Protein AF-A0AAW0WLU6-F1 (afdb_monomer_lite)

pLDDT: mean 75.95, std 19.69, range [37.44, 96.94]

Structure (mmCIF, N/CA/C/O backbone):
data_AF-A0AAW0WLU6-F1
#
_entry.id   AF-A0AAW0WLU6-F1
#
loop_
_atom_site.group_PDB
_atom_site.id
_atom_site.type_symbol
_atom_site.label_atom_id
_atom_site.label_alt_id
_atom_site.label_comp_id
_atom_site.label_asym_id
_atom_site.label_entity_id
_atom_site.label_seq_id
_atom_site.pdbx_PDB_ins_code
_atom_site.Cartn_x
_atom_site.Cartn_y
_atom_site.Cartn_z
_atom_site.occupancy
_atom_site.B_iso_or_equiv
_atom_site.auth_seq_id
_atom_site.auth_comp_id
_atom_site.auth_asym_id
_atom_site.auth_atom_id
_atom_site.pdbx_PDB_model_num
ATOM 1 N N . MET A 1 1 ? 11.749 -11.229 -28.943 1.00 40.94 1 MET A N 1
ATOM 2 C CA . MET A 1 1 ? 11.780 -10.576 -27.621 1.00 40.94 1 MET A CA 1
ATOM 3 C C . MET A 1 1 ? 10.425 -10.841 -27.002 1.00 40.94 1 MET A C 1
ATOM 5 O O . MET A 1 1 ? 9.429 -10.511 -27.626 1.00 40.94 1 MET A O 1
ATOM 9 N N . SER A 1 2 ? 10.382 -11.583 -25.900 1.00 46.16 2 SER A N 1
ATOM 10 C CA . SER A 1 2 ? 9.142 -11.820 -25.158 1.00 46.16 2 SER A CA 1
ATOM 11 C C . SER A 1 2 ? 8.781 -10.507 -24.471 1.00 46.16 2 SER A C 1
ATOM 13 O O . SER A 1 2 ? 9.512 -10.102 -23.575 1.00 46.16 2 SER A O 1
ATOM 15 N N . GLU A 1 3 ? 7.727 -9.817 -24.906 1.00 57.16 3 GLU A N 1
ATOM 16 C CA . GLU A 1 3 ? 7.166 -8.719 -24.117 1.00 57.16 3 GLU A CA 1
ATOM 17 C C . GLU A 1 3 ? 6.620 -9.310 -22.814 1.00 57.16 3 GLU A C 1
ATOM 19 O O . GLU A 1 3 ? 5.630 -10.044 -22.819 1.00 57.16 3 GLU A O 1
ATOM 24 N N . THR A 1 4 ? 7.278 -9.035 -21.689 1.00 62.97 4 THR A N 1
ATOM 25 C CA . THR A 1 4 ? 6.688 -9.270 -20.369 1.00 62.97 4 THR A CA 1
ATOM 26 C C . THR A 1 4 ? 5.557 -8.256 -20.204 1.00 62.97 4 THR A C 1
ATOM 28 O O . THR A 1 4 ? 5.790 -7.099 -19.864 1.00 62.97 4 THR A O 1
ATOM 31 N N . ALA A 1 5 ? 4.332 -8.655 -20.542 1.00 78.62 5 ALA A N 1
ATOM 32 C CA . ALA A 1 5 ? 3.179 -7.767 -20.490 1.00 78.62 5 ALA A CA 1
ATOM 33 C C . ALA A 1 5 ? 2.658 -7.648 -19.049 1.00 78.62 5 ALA A C 1
ATOM 35 O O . ALA A 1 5 ? 2.229 -8.636 -18.450 1.00 78.62 5 ALA A O 1
ATOM 36 N N . TYR A 1 6 ? 2.675 -6.432 -18.499 1.00 86.75 6 TYR A N 1
ATOM 37 C CA . TYR A 1 6 ? 2.042 -6.135 -17.215 1.00 86.75 6 TYR A CA 1
ATOM 38 C C . TYR A 1 6 ? 0.517 -6.191 -17.339 1.00 86.75 6 TYR A C 1
ATOM 40 O O . TYR A 1 6 ? -0.061 -5.725 -18.322 1.00 86.75 6 TYR A O 1
ATOM 48 N N . VAL A 1 7 ? -0.140 -6.732 -16.313 1.00 90.81 7 VAL A N 1
ATOM 49 C CA . VAL A 1 7 ? -1.602 -6.808 -16.222 1.00 90.81 7 VAL A CA 1
ATOM 50 C C . VAL A 1 7 ? -2.077 -6.297 -14.870 1.00 90.81 7 VAL A C 1
ATOM 52 O O . VAL A 1 7 ? -1.437 -6.530 -13.843 1.00 90.81 7 VAL A O 1
ATOM 55 N N . TRP A 1 8 ? -3.221 -5.616 -14.856 1.00 92.69 8 TRP A N 1
ATOM 56 C CA . TRP A 1 8 ? -3.861 -5.230 -13.605 1.00 92.69 8 TRP A CA 1
ATOM 57 C C . TRP A 1 8 ? -4.443 -6.448 -12.888 1.00 92.69 8 TRP A C 1
ATOM 59 O O . TRP A 1 8 ? -5.039 -7.333 -13.502 1.00 92.69 8 TRP A O 1
ATOM 69 N N . SER A 1 9 ? -4.337 -6.462 -11.560 1.00 92.25 9 SER A N 1
ATOM 70 C CA . SER A 1 9 ? -4.857 -7.545 -10.716 1.00 92.25 9 SER A CA 1
ATOM 71 C C . SER A 1 9 ? -6.387 -7.661 -10.723 1.00 92.25 9 SER A C 1
ATOM 73 O O . SER A 1 9 ? -6.918 -8.717 -10.386 1.00 92.25 9 SER A O 1
ATOM 75 N N . ASP A 1 10 ? -7.104 -6.604 -11.121 1.00 93.00 10 ASP A N 1
ATOM 76 C CA . ASP A 1 10 ? -8.564 -6.606 -11.281 1.00 93.00 10 ASP A CA 1
ATOM 77 C C . ASP A 1 10 ? -9.024 -7.059 -12.683 1.00 93.00 10 ASP A C 1
ATOM 79 O O . ASP A 1 10 ? -10.228 -7.101 -12.949 1.00 93.00 10 ASP A O 1
ATOM 83 N N . GLY A 1 11 ? -8.082 -7.401 -13.572 1.00 92.12 11 GLY A N 1
ATOM 84 C CA . GLY A 1 11 ? -8.348 -7.839 -14.943 1.00 92.12 11 GLY A CA 1
ATOM 85 C C . GLY A 1 11 ? -8.817 -6.727 -15.884 1.00 92.12 11 GLY A C 1
ATOM 86 O O . GLY A 1 11 ? -9.234 -7.018 -17.005 1.00 92.12 11 GLY A O 1
ATOM 87 N N . THR A 1 12 ? -8.786 -5.462 -15.451 1.00 93.25 12 THR A N 1
ATOM 88 C CA . THR A 1 12 ? -9.052 -4.331 -16.348 1.00 93.25 12 THR A CA 1
ATOM 89 C C . THR A 1 12 ? -7.914 -4.149 -17.354 1.00 93.25 12 THR A C 1
ATOM 91 O O . THR A 1 12 ? -6.783 -4.583 -17.129 1.00 93.25 12 THR A O 1
ATOM 94 N N . GLY A 1 13 ? -8.221 -3.542 -18.504 1.00 93.06 13 GLY A N 1
ATOM 95 C CA . GLY A 1 13 ? -7.212 -3.265 -19.526 1.00 93.06 13 GLY A CA 1
ATOM 96 C C . GLY A 1 13 ? -6.147 -2.293 -19.015 1.00 93.06 13 GLY A C 1
ATOM 97 O O . GLY A 1 13 ? -6.464 -1.363 -18.278 1.00 93.06 13 GLY A O 1
ATOM 98 N N . LEU A 1 14 ? -4.889 -2.505 -19.409 1.00 91.31 14 LEU A N 1
ATOM 99 C CA . LEU A 1 14 ? -3.801 -1.566 -19.142 1.00 91.31 14 LEU A CA 1
ATOM 100 C C . LEU A 1 14 ? -3.902 -0.389 -20.125 1.00 91.31 14 LEU A C 1
ATOM 102 O O . LEU A 1 14 ? -3.393 -0.453 -21.239 1.00 91.31 14 LEU A O 1
ATOM 106 N N . ASP A 1 15 ? -4.610 0.663 -19.724 1.00 92.88 15 ASP A N 1
ATOM 107 C CA . ASP A 1 15 ? -4.857 1.877 -20.516 1.00 92.88 15 ASP A CA 1
ATOM 108 C C . ASP A 1 15 ? -4.020 3.088 -20.064 1.00 92.88 15 ASP A C 1
ATOM 110 O O . ASP A 1 15 ? -3.981 4.115 -20.743 1.00 92.88 15 ASP A O 1
ATOM 114 N N . TYR A 1 16 ? -3.317 2.960 -18.940 1.00 92.69 16 TYR A N 1
ATOM 115 C CA . TYR A 1 16 ? -2.451 3.982 -18.366 1.00 92.69 16 TYR A CA 1
ATOM 116 C C . TYR A 1 16 ? -1.159 3.356 -17.841 1.00 92.69 16 TYR A C 1
ATOM 118 O O . TYR A 1 16 ? -1.194 2.307 -17.197 1.00 92.69 16 TYR A O 1
ATOM 126 N N . ILE A 1 17 ? -0.032 4.027 -18.085 1.00 92.00 17 ILE A N 1
ATOM 127 C CA . ILE A 1 17 ? 1.289 3.669 -17.560 1.00 92.00 17 ILE A CA 1
ATOM 128 C C . ILE A 1 17 ? 1.991 4.915 -17.019 1.00 92.00 17 ILE A C 1
ATOM 130 O O . ILE A 1 17 ? 1.867 5.991 -17.601 1.00 92.00 17 ILE A O 1
ATOM 134 N N . ASN A 1 18 ? 2.729 4.775 -15.915 1.00 95.38 18 ASN A N 1
ATOM 135 C CA . ASN A 1 18 ? 3.479 5.884 -15.316 1.00 95.38 18 ASN A CA 1
ATOM 136 C C . ASN A 1 18 ? 4.795 5.425 -14.682 1.00 95.38 18 ASN A C 1
ATOM 138 O O . ASN A 1 18 ? 5.047 5.669 -13.504 1.00 95.38 18 ASN A O 1
ATOM 142 N N . TRP A 1 19 ? 5.613 4.710 -15.446 1.00 93.94 19 TRP A N 1
ATOM 143 C CA . TRP A 1 19 ? 6.918 4.240 -14.987 1.00 93.94 19 TRP A CA 1
ATOM 144 C C . TRP A 1 19 ? 7.835 5.393 -14.570 1.00 93.94 19 TRP A C 1
ATOM 146 O O . TRP A 1 19 ? 7.829 6.470 -15.168 1.00 93.94 19 TRP A O 1
ATOM 156 N N . GLU A 1 20 ? 8.620 5.166 -13.523 1.00 95.00 20 GLU A N 1
ATOM 157 C CA . GLU A 1 20 ? 9.747 6.018 -13.169 1.00 95.00 20 GLU A CA 1
ATOM 158 C C . GLU A 1 20 ? 10.817 5.944 -14.267 1.00 95.00 20 GLU A C 1
ATOM 160 O O . GLU A 1 20 ? 10.875 5.009 -15.067 1.00 95.00 20 GLU A O 1
ATOM 165 N N . THR A 1 21 ? 11.668 6.963 -14.337 1.00 93.12 21 THR A N 1
ATOM 166 C CA . THR A 1 21 ? 12.724 6.997 -15.351 1.00 93.12 21 THR A CA 1
ATOM 167 C C . THR A 1 21 ? 13.658 5.797 -15.186 1.00 93.12 21 THR A C 1
ATOM 169 O O . THR A 1 21 ? 14.329 5.682 -14.164 1.00 93.12 21 THR A O 1
ATOM 172 N N . GLY A 1 22 ? 13.743 4.952 -16.217 1.00 88.50 22 GLY A N 1
ATOM 173 C CA . GLY A 1 22 ? 14.560 3.733 -16.206 1.00 88.50 22 GLY A CA 1
ATOM 174 C C . GLY A 1 22 ? 13.779 2.446 -15.936 1.00 88.50 22 GLY A C 1
ATOM 175 O O . GLY A 1 22 ? 14.386 1.383 -15.979 1.00 88.50 22 GLY A O 1
ATOM 176 N N . GLU A 1 23 ? 12.464 2.543 -15.726 1.00 89.69 23 GLU A N 1
ATOM 177 C CA .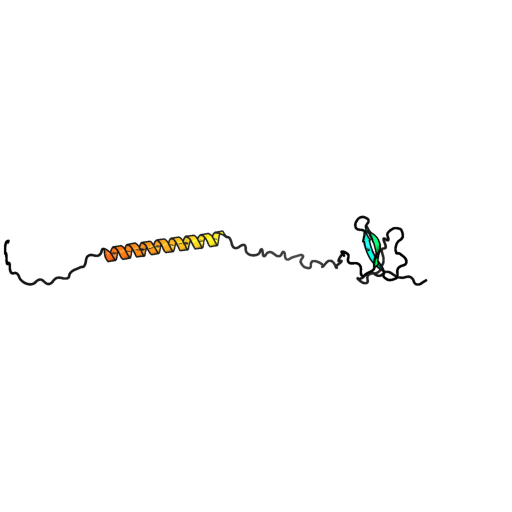 GLU A 1 23 ? 11.579 1.417 -15.427 1.00 89.69 23 GLU A CA 1
ATOM 178 C C . GLU A 1 23 ? 10.618 1.093 -16.590 1.00 89.69 23 GLU A C 1
ATOM 180 O O . GLU A 1 23 ? 10.316 1.975 -17.405 1.00 89.69 23 GLU A O 1
ATOM 185 N N . PRO A 1 24 ? 10.088 -0.143 -16.675 1.00 86.44 24 PRO A N 1
ATOM 186 C CA . PRO A 1 24 ? 10.421 -1.296 -15.832 1.00 86.44 24 PRO A CA 1
ATOM 187 C C . PRO A 1 24 ? 11.829 -1.837 -16.127 1.00 86.44 24 PRO A C 1
ATOM 189 O O . PRO A 1 24 ? 12.292 -1.775 -17.270 1.00 86.44 24 PRO A O 1
ATOM 192 N N . GLY A 1 25 ? 12.490 -2.383 -15.106 1.00 77.25 25 GLY A N 1
ATOM 193 C CA . GLY A 1 25 ? 13.754 -3.094 -15.241 1.00 77.25 25 GLY A CA 1
ATOM 194 C C . GLY A 1 25 ? 13.666 -4.377 -16.081 1.00 77.25 25 GLY A C 1
ATOM 195 O O . GLY A 1 25 ? 12.648 -4.726 -16.678 1.00 77.25 25 GLY A O 1
ATOM 196 N N . ASN A 1 26 ? 14.782 -5.109 -16.149 1.00 68.75 26 ASN A N 1
ATOM 197 C CA . ASN A 1 26 ? 14.920 -6.313 -16.981 1.00 68.75 26 ASN A CA 1
ATOM 198 C C . ASN A 1 26 ? 14.602 -7.621 -16.223 1.00 68.75 26 ASN A C 1
ATOM 200 O O . ASN A 1 26 ? 15.003 -8.702 -16.666 1.00 68.75 26 ASN A O 1
ATOM 204 N N . ASP A 1 27 ? 13.939 -7.530 -15.068 1.00 61.53 27 ASP A N 1
ATOM 205 C CA . ASP A 1 27 ? 13.675 -8.674 -14.200 1.00 61.53 27 ASP A CA 1
ATOM 206 C C . ASP A 1 27 ? 12.396 -9.436 -14.583 1.00 61.53 27 ASP A C 1
ATOM 208 O O . ASP A 1 27 ? 11.475 -8.945 -15.232 1.00 61.53 27 ASP A O 1
ATOM 212 N N . THR A 1 28 ? 12.379 -10.722 -14.228 1.00 61.38 28 THR A N 1
ATOM 213 C CA . THR A 1 28 ? 11.365 -11.702 -14.665 1.00 61.38 28 THR A CA 1
ATOM 214 C C . THR A 1 28 ? 10.286 -11.981 -13.610 1.00 61.38 28 THR A C 1
ATOM 216 O O . THR A 1 28 ? 9.393 -12.792 -13.850 1.00 61.38 28 THR A O 1
ATOM 219 N N . GLN A 1 29 ? 10.340 -11.322 -12.444 1.00 60.84 29 GLN A N 1
ATOM 220 C CA . GLN A 1 29 ? 9.416 -11.521 -11.312 1.00 60.84 29 GLN A CA 1
ATOM 221 C C . GLN A 1 29 ? 8.882 -10.189 -10.760 1.00 60.84 29 GLN A C 1
ATOM 223 O O . GLN A 1 29 ? 8.970 -9.904 -9.563 1.00 60.84 29 GLN A O 1
ATOM 228 N N . SER A 1 30 ? 8.334 -9.376 -11.656 1.00 77.44 30 SER A N 1
ATOM 229 C CA . SER A 1 30 ? 8.068 -7.961 -11.417 1.00 77.44 30 SER A CA 1
ATOM 230 C C . SER A 1 30 ? 6.614 -7.687 -11.008 1.00 77.44 30 SER A C 1
ATOM 232 O O . SER A 1 30 ? 5.697 -7.683 -11.830 1.00 77.44 30 SER A O 1
ATOM 234 N N . CYS A 1 31 ? 6.396 -7.452 -9.714 1.00 90.44 31 CYS A N 1
ATOM 235 C CA . CYS A 1 31 ? 5.233 -6.723 -9.211 1.00 90.44 31 CYS A CA 1
ATOM 236 C C . CYS A 1 31 ? 5.492 -5.215 -9.325 1.00 90.44 31 CYS A C 1
ATOM 238 O O . CYS A 1 31 ? 6.627 -4.795 -9.510 1.00 90.44 31 CYS A O 1
ATOM 240 N N . VAL A 1 32 ? 4.450 -4.389 -9.208 1.00 92.56 32 VAL A N 1
ATOM 241 C CA . VAL A 1 32 ? 4.571 -2.931 -9.372 1.00 92.56 32 VAL A CA 1
ATOM 242 C C . VAL A 1 32 ? 4.348 -2.224 -8.045 1.00 92.56 32 VAL A C 1
ATOM 244 O O . VAL A 1 32 ? 3.348 -2.466 -7.367 1.00 92.56 32 VAL A O 1
ATOM 247 N N . GLU A 1 33 ? 5.255 -1.316 -7.702 1.00 93.19 33 GLU A N 1
ATOM 248 C CA . GLU A 1 33 ? 5.118 -0.395 -6.579 1.00 93.19 33 GLU A CA 1
ATOM 249 C C . GLU A 1 33 ? 4.984 1.045 -7.084 1.00 93.19 33 GLU A C 1
ATOM 251 O O . GLU A 1 33 ? 5.643 1.449 -8.039 1.00 93.19 33 GLU A O 1
ATOM 256 N N . MET A 1 34 ? 4.132 1.838 -6.428 1.00 95.62 34 MET A N 1
ATOM 257 C CA . MET A 1 34 ? 3.993 3.267 -6.707 1.00 95.62 34 MET A CA 1
ATOM 258 C C . MET A 1 34 ? 4.762 4.094 -5.674 1.00 95.62 34 MET A C 1
ATOM 260 O O . MET A 1 34 ? 4.467 4.038 -4.479 1.00 95.62 34 MET A O 1
ATOM 264 N N . LEU A 1 35 ? 5.672 4.946 -6.145 1.00 94.25 35 LEU A N 1
ATOM 265 C CA . LEU A 1 35 ? 6.383 5.921 -5.324 1.00 94.25 35 LEU A CA 1
ATOM 266 C C . LEU A 1 35 ? 5.423 7.039 -4.901 1.00 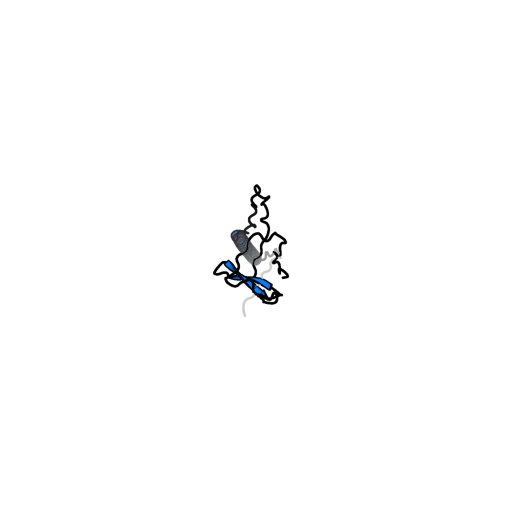94.25 35 LEU A C 1
ATOM 268 O O . LEU A 1 35 ? 5.035 7.884 -5.704 1.00 94.25 35 LEU A O 1
ATOM 272 N N . THR A 1 36 ? 5.022 7.066 -3.631 1.00 94.25 36 THR A N 1
ATOM 273 C CA . THR A 1 36 ? 3.950 7.952 -3.127 1.00 94.25 36 THR A CA 1
ATOM 274 C C . THR A 1 36 ? 4.236 9.449 -3.267 1.00 94.25 36 THR A C 1
ATOM 276 O O . THR A 1 36 ? 3.304 10.244 -3.357 1.00 94.25 36 THR A O 1
ATOM 279 N N . ASN A 1 37 ? 5.507 9.848 -3.317 1.00 95.94 37 ASN A N 1
ATOM 280 C CA . ASN A 1 37 ? 5.932 11.238 -3.489 1.00 95.94 37 ASN A CA 1
ATOM 281 C C . ASN A 1 37 ? 5.806 11.752 -4.934 1.00 95.94 37 ASN A C 1
ATOM 283 O O . ASN A 1 37 ? 5.724 12.962 -5.131 1.00 95.94 37 ASN A O 1
ATOM 287 N N . LYS A 1 38 ? 5.813 10.861 -5.931 1.00 96.31 38 LYS A N 1
ATOM 288 C CA . LYS A 1 38 ? 5.785 11.217 -7.361 1.00 96.31 38 LYS A CA 1
ATOM 289 C C . LYS A 1 38 ? 4.584 10.646 -8.116 1.00 96.31 38 LYS A C 1
ATOM 291 O O . LYS A 1 38 ? 4.209 11.175 -9.155 1.00 96.31 38 LYS A O 1
ATOM 296 N N . GLY A 1 39 ? 4.002 9.558 -7.620 1.00 95.56 39 GLY A N 1
ATOM 297 C CA . GLY A 1 39 ? 2.993 8.761 -8.318 1.00 95.56 39 GLY A CA 1
ATOM 298 C C . GLY A 1 39 ? 3.553 7.890 -9.450 1.00 95.56 39 GLY A C 1
ATOM 299 O O . GLY A 1 39 ? 2.764 7.264 -10.159 1.00 95.56 39 GLY A O 1
ATOM 300 N N . THR A 1 40 ? 4.876 7.858 -9.641 1.00 96.94 40 THR A N 1
ATOM 301 C CA . THR A 1 40 ? 5.571 7.020 -10.631 1.00 96.94 40 THR A CA 1
ATOM 302 C C . THR A 1 40 ? 5.728 5.585 -10.137 1.00 96.94 40 THR A C 1
ATOM 304 O O . THR A 1 40 ? 5.601 5.315 -8.941 1.00 96.94 40 THR A O 1
ATOM 307 N N . TRP A 1 41 ? 5.945 4.652 -11.061 1.00 94.50 41 TRP A N 1
ATOM 308 C CA . TRP A 1 41 ? 5.964 3.216 -10.795 1.00 94.50 41 TRP A CA 1
ATOM 309 C C . TRP A 1 41 ? 7.359 2.632 -10.966 1.00 94.50 41 TRP A C 1
ATOM 311 O O . TRP A 1 41 ? 8.073 3.002 -11.892 1.00 94.50 41 TRP A O 1
ATOM 321 N N . VAL A 1 42 ? 7.716 1.695 -10.103 1.00 91.56 42 VAL A N 1
ATOM 322 C CA . VAL A 1 42 ? 8.943 0.897 -10.196 1.00 91.56 42 VAL A CA 1
ATOM 323 C C . VAL A 1 42 ? 8.557 -0.572 -10.159 1.00 91.56 42 VAL A C 1
ATOM 325 O O . VAL A 1 42 ? 7.537 -0.924 -9.547 1.00 91.56 42 VAL A O 1
ATOM 328 N N . ASP A 1 43 ? 9.328 -1.431 -10.817 1.00 90.12 43 ASP A N 1
ATOM 329 C CA . ASP A 1 43 ? 9.142 -2.859 -10.645 1.00 90.12 43 ASP A CA 1
ATOM 330 C C . ASP A 1 43 ? 9.903 -3.387 -9.423 1.00 90.12 43 ASP A C 1
ATOM 332 O O . ASP A 1 43 ? 10.966 -2.907 -9.039 1.00 90.12 43 ASP A O 1
ATOM 336 N N . VAL A 1 44 ? 9.289 -4.340 -8.729 1.00 89.12 44 VAL A N 1
ATOM 337 C CA . VAL A 1 44 ? 9.795 -4.902 -7.477 1.00 89.12 44 VAL A CA 1
ATOM 338 C C . VAL A 1 44 ? 9.520 -6.394 -7.422 1.00 89.12 44 VAL A C 1
ATOM 340 O O . VAL A 1 44 ? 8.515 -6.882 -7.943 1.00 89.12 44 VAL A O 1
ATOM 343 N N . ALA A 1 45 ? 10.366 -7.140 -6.713 1.00 88.62 45 ALA A N 1
ATOM 344 C CA . ALA A 1 45 ? 10.109 -8.553 -6.477 1.00 88.62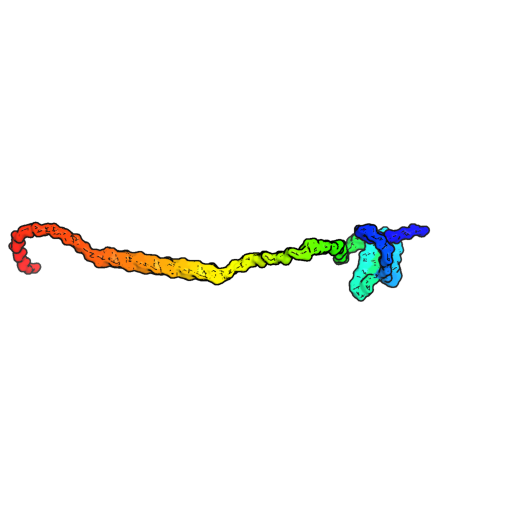 45 ALA A CA 1
ATOM 345 C C . ALA A 1 45 ? 8.793 -8.729 -5.701 1.00 88.62 45 ALA A C 1
ATOM 347 O O . ALA A 1 45 ? 8.624 -8.160 -4.618 1.00 88.62 45 ALA A O 1
ATOM 348 N N . CYS A 1 46 ? 7.887 -9.569 -6.204 1.00 88.88 46 CYS A N 1
ATOM 349 C CA . CYS A 1 46 ? 6.575 -9.806 -5.586 1.00 88.88 46 CYS A CA 1
ATOM 350 C C . CYS A 1 46 ? 6.631 -10.347 -4.144 1.00 88.88 46 CYS A C 1
ATOM 352 O O . CYS A 1 46 ? 5.649 -10.270 -3.410 1.00 88.88 46 CYS A O 1
ATOM 354 N N . THR A 1 47 ? 7.765 -10.907 -3.717 1.00 90.38 47 THR A N 1
ATOM 355 C CA . THR A 1 47 ? 7.983 -11.381 -2.340 1.00 90.38 47 THR A CA 1
ATOM 356 C C . THR A 1 47 ? 8.293 -10.258 -1.347 1.00 90.38 47 THR A C 1
ATOM 358 O O . THR A 1 47 ? 8.374 -10.506 -0.142 1.00 90.38 47 THR A O 1
ATOM 361 N N . THR A 1 48 ? 8.491 -9.030 -1.829 1.00 89.31 48 THR A N 1
ATOM 362 C CA . THR A 1 48 ? 8.786 -7.862 -0.997 1.00 89.31 48 THR A CA 1
ATOM 363 C C . THR A 1 48 ? 7.538 -7.444 -0.224 1.00 89.31 48 THR A C 1
ATOM 365 O O . THR A 1 48 ? 6.468 -7.244 -0.796 1.00 89.31 48 THR A O 1
ATOM 368 N N . LYS A 1 49 ? 7.652 -7.305 1.102 1.00 92.25 49 LYS A N 1
ATOM 369 C CA . LYS A 1 49 ? 6.544 -6.833 1.943 1.00 92.25 49 LYS A CA 1
ATOM 370 C C . LYS A 1 49 ? 6.429 -5.315 1.842 1.00 92.25 49 LYS A C 1
ATOM 372 O O . LYS A 1 49 ? 7.291 -4.624 2.370 1.00 92.25 49 LYS A O 1
ATOM 377 N N . GLN A 1 50 ? 5.345 -4.832 1.244 1.00 91.12 50 GLN A N 1
ATOM 378 C CA . GLN A 1 50 ? 5.033 -3.406 1.119 1.00 91.12 50 GLN A CA 1
ATOM 379 C C . GLN A 1 50 ? 3.596 -3.102 1.562 1.00 91.12 50 GLN A C 1
ATOM 381 O O . GLN A 1 50 ? 2.752 -3.996 1.678 1.00 91.12 50 GLN A O 1
ATOM 386 N N . SER A 1 51 ? 3.302 -1.825 1.810 1.00 93.56 51 SER A N 1
ATOM 387 C CA . SER A 1 51 ? 1.917 -1.346 1.886 1.00 93.56 51 SER A CA 1
ATOM 388 C C . SER A 1 51 ? 1.229 -1.439 0.521 1.00 93.56 51 SER A C 1
ATOM 390 O O . SER A 1 51 ? 1.891 -1.373 -0.510 1.00 93.56 51 SER A O 1
ATOM 392 N N . TYR A 1 52 ? -0.100 -1.535 0.504 1.00 93.38 52 TYR A N 1
ATOM 393 C CA . TYR A 1 52 ? -0.879 -1.669 -0.729 1.00 93.38 52 TYR A CA 1
ATOM 394 C C . TYR A 1 52 ? -2.116 -0.768 -0.733 1.00 93.38 52 TYR A C 1
ATOM 396 O O . TYR A 1 52 ? -2.593 -0.322 0.313 1.00 93.38 52 TYR A O 1
ATOM 404 N N . LEU A 1 53 ? -2.646 -0.516 -1.932 1.00 93.69 53 LEU A N 1
ATOM 405 C CA . LEU A 1 53 ? -3.871 0.248 -2.156 1.00 93.69 53 LEU A CA 1
ATOM 406 C C . LEU A 1 53 ? -4.995 -0.682 -2.621 1.00 93.69 53 LEU A C 1
ATOM 408 O O . LEU A 1 53 ? -4.812 -1.490 -3.528 1.00 93.69 53 LEU A O 1
ATOM 412 N N . CYS A 1 54 ? -6.179 -0.543 -2.023 1.00 94.69 54 CYS A N 1
ATOM 413 C CA . CYS A 1 54 ? -7.377 -1.268 -2.442 1.00 94.69 54 CYS A CA 1
ATOM 414 C C . CYS A 1 54 ? -8.260 -0.398 -3.341 1.00 94.69 54 CYS A C 1
ATOM 416 O O . CYS A 1 54 ? -8.512 0.768 -3.041 1.00 94.69 54 CYS A O 1
ATOM 418 N N . LYS A 1 55 ? -8.820 -1.002 -4.390 1.00 93.62 55 LYS A N 1
ATOM 419 C CA . LYS A 1 55 ? -9.826 -0.399 -5.270 1.00 93.62 55 LYS A CA 1
ATOM 420 C C . LYS A 1 55 ? -11.087 -1.257 -5.226 1.00 93.62 55 LYS A C 1
ATOM 422 O O . LYS A 1 55 ? -11.019 -2.469 -5.398 1.00 93.62 55 LYS A O 1
ATOM 427 N N . THR A 1 56 ? -12.243 -0.636 -5.010 1.00 92.25 56 THR A N 1
ATOM 428 C CA . THR A 1 56 ? -13.549 -1.306 -5.087 1.00 92.25 56 THR A CA 1
ATOM 429 C C . THR A 1 56 ? -14.531 -0.464 -5.885 1.00 92.25 56 THR A C 1
ATOM 431 O O . THR A 1 56 ? -14.403 0.761 -5.961 1.00 92.25 56 THR A O 1
ATOM 434 N N . LYS A 1 57 ? -15.524 -1.113 -6.498 1.00 91.25 57 LYS A N 1
ATOM 435 C CA . LYS A 1 57 ? -16.592 -0.400 -7.199 1.00 91.25 57 LYS A CA 1
ATOM 436 C C . LYS A 1 57 ? -17.386 0.410 -6.181 1.00 91.25 57 LYS A C 1
ATOM 438 O O . LYS A 1 57 ? -17.778 -0.101 -5.133 1.00 91.25 57 LYS A O 1
ATOM 443 N N . LYS A 1 58 ? -17.668 1.670 -6.513 1.00 90.12 58 LYS A N 1
ATOM 444 C CA . LYS A 1 58 ? -18.592 2.486 -5.727 1.00 90.12 58 LYS A CA 1
ATOM 445 C C . LYS A 1 58 ? -19.940 1.771 -5.687 1.00 90.12 58 LYS A C 1
ATOM 447 O O . LYS A 1 58 ? -20.552 1.559 -6.731 1.00 90.12 58 LYS A O 1
ATOM 452 N N . ILE A 1 59 ? -20.397 1.406 -4.492 1.00 85.50 59 ILE A N 1
ATOM 453 C CA . ILE A 1 59 ? -21.740 0.860 -4.315 1.00 85.50 59 ILE A CA 1
ATOM 454 C C . ILE A 1 59 ? -22.712 2.010 -4.607 1.00 85.50 59 ILE A C 1
ATOM 456 O O . ILE A 1 59 ? -22.635 3.047 -3.939 1.00 85.50 59 ILE A O 1
ATOM 460 N N . PRO A 1 60 ? -23.594 1.896 -5.615 1.00 79.38 60 PRO A N 1
ATOM 461 C CA . PRO A 1 60 ? -24.632 2.891 -5.801 1.00 79.38 60 PRO A CA 1
ATOM 462 C C . PRO A 1 60 ? -25.514 2.863 -4.555 1.00 79.38 60 PRO A C 1
ATOM 464 O O . PRO A 1 60 ? -26.097 1.829 -4.224 1.00 79.38 60 PRO A O 1
ATOM 467 N N . ASN A 1 61 ? -25.586 3.989 -3.845 1.00 72.44 61 ASN A N 1
ATOM 468 C CA . ASN A 1 61 ? -26.486 4.149 -2.713 1.00 72.44 61 ASN A CA 1
ATOM 469 C C . ASN A 1 61 ? -27.922 3.950 -3.217 1.00 72.44 61 ASN A C 1
ATOM 471 O O . ASN A 1 61 ? -28.559 4.895 -3.671 1.00 72.44 61 ASN A O 1
ATOM 475 N N . LYS A 1 62 ? -28.465 2.734 -3.106 1.00 58.38 62 LYS A N 1
ATOM 476 C CA . LYS A 1 62 ? -29.911 2.500 -3.252 1.00 58.38 62 LYS A CA 1
ATOM 477 C C . LYS A 1 62 ? -30.716 3.104 -2.087 1.00 58.38 62 LYS A C 1
ATOM 479 O O . LYS A 1 62 ? -31.932 2.980 -2.065 1.00 58.38 62 LYS A O 1
ATOM 484 N N . TYR A 1 63 ? -30.049 3.785 -1.152 1.00 55.34 63 TYR A N 1
ATOM 485 C CA . TYR A 1 63 ? -30.636 4.482 -0.006 1.00 55.34 63 TYR A CA 1
ATOM 486 C C . TYR A 1 63 ? -30.770 5.999 -0.199 1.00 55.34 63 TYR A C 1
ATOM 488 O O . TYR A 1 63 ? -30.828 6.741 0.782 1.00 55.34 63 TYR A O 1
ATOM 496 N N . THR A 1 64 ? -30.878 6.496 -1.433 1.00 55.34 64 THR A N 1
ATOM 497 C CA . THR A 1 64 ? -31.619 7.750 -1.615 1.00 55.34 64 THR A CA 1
ATOM 498 C C . THR A 1 64 ? -33.086 7.438 -1.290 1.00 55.34 64 THR A C 1
ATOM 500 O O . THR A 1 64 ? -33.743 6.746 -2.062 1.00 55.34 64 THR A O 1
ATOM 503 N N . THR A 1 65 ? -33.545 7.910 -0.119 1.00 53.81 65 THR A N 1
ATOM 504 C CA . THR A 1 65 ? -34.945 7.987 0.381 1.00 53.81 65 THR A CA 1
ATOM 505 C C . THR A 1 65 ? -35.329 7.165 1.622 1.00 53.81 65 THR A C 1
ATOM 507 O O . THR A 1 65 ? -36.501 7.136 1.950 1.00 53.81 65 THR A O 1
ATOM 510 N N . LEU A 1 66 ? -34.416 6.623 2.436 1.00 54.94 66 LEU A N 1
ATOM 511 C CA . LEU A 1 66 ? -34.735 6.403 3.864 1.00 54.94 66 LEU A CA 1
ATOM 512 C C . LEU A 1 66 ? -33.492 6.666 4.718 1.00 54.94 66 LEU A C 1
ATOM 514 O O . LEU A 1 66 ? -32.647 5.798 4.915 1.00 54.94 66 LEU A O 1
ATOM 518 N N . SER A 1 67 ? -33.383 7.903 5.202 1.00 52.16 67 SER A N 1
ATOM 519 C CA . SER A 1 67 ? -32.467 8.280 6.281 1.00 52.16 67 SER A CA 1
ATOM 520 C C . SER A 1 67 ? -32.572 7.262 7.428 1.00 52.16 67 SER A C 1
ATOM 522 O O . SER A 1 67 ? -33.695 7.015 7.882 1.00 52.16 67 SER A O 1
ATOM 524 N N . PRO A 1 68 ? -31.471 6.675 7.936 1.00 56.44 68 PRO A N 1
ATOM 525 C CA . PRO A 1 68 ? -31.524 5.832 9.121 1.00 56.44 68 PRO A CA 1
ATOM 526 C C . PRO A 1 68 ? -31.787 6.723 10.341 1.00 56.44 68 PRO A C 1
ATOM 528 O O . PRO A 1 68 ? -30.880 7.117 11.070 1.00 56.44 68 PRO A O 1
ATOM 531 N N . THR A 1 69 ? -33.054 7.066 10.573 1.00 56.69 69 THR A N 1
ATOM 532 C CA . THR A 1 69 ? -33.481 7.696 11.824 1.00 56.69 69 THR A CA 1
ATOM 533 C C . THR A 1 69 ? -33.819 6.601 12.822 1.00 56.69 69 THR A C 1
ATOM 535 O O . THR A 1 69 ? -34.972 6.347 13.139 1.00 56.69 69 THR A O 1
ATOM 538 N N . SER A 1 70 ? -32.792 5.957 13.355 1.00 58.12 70 SER A N 1
ATOM 539 C CA . SER A 1 70 ? -32.881 5.371 14.687 1.00 58.12 70 SER A CA 1
ATOM 540 C C . SER A 1 70 ? -31.548 5.608 15.369 1.00 58.12 70 SER A C 1
ATOM 542 O O . SER A 1 70 ? -30.639 4.781 15.331 1.00 58.12 70 SER A O 1
ATOM 544 N N . LYS A 1 71 ? -31.423 6.798 15.969 1.00 63.12 71 LYS A N 1
ATOM 545 C CA . LYS A 1 71 ? -30.408 7.038 16.994 1.00 63.12 71 LYS A CA 1
ATOM 546 C C . LYS A 1 71 ? -30.516 5.884 18.003 1.00 63.12 71 LYS A C 1
ATOM 548 O O . LYS A 1 71 ? -31.637 5.614 18.442 1.00 63.12 71 LYS A O 1
ATOM 553 N N . PRO A 1 72 ? -29.419 5.206 18.373 1.00 56.81 72 PRO A N 1
ATOM 554 C CA . PRO A 1 72 ? -29.474 4.238 19.457 1.00 56.81 72 PRO A CA 1
ATOM 555 C C . PRO A 1 72 ? -30.002 4.970 20.691 1.00 56.81 72 PRO A C 1
ATOM 557 O O . PRO A 1 72 ? -29.540 6.073 21.001 1.00 56.81 72 PRO A O 1
ATOM 560 N N . GLY A 1 73 ? -31.036 4.410 21.320 1.00 60.00 73 GLY A N 1
ATOM 561 C CA . GLY A 1 73 ? -31.707 5.017 22.462 1.00 60.00 73 GLY A CA 1
ATOM 562 C C . GLY A 1 73 ? -30.683 5.433 23.510 1.00 60.00 73 GLY A C 1
ATOM 563 O O . GLY A 1 73 ? -30.064 4.594 24.159 1.00 60.00 73 GLY A O 1
ATOM 564 N N . ARG A 1 74 ? -30.482 6.744 23.664 1.00 61.16 74 ARG A N 1
ATOM 565 C CA . ARG A 1 74 ? -29.753 7.297 24.803 1.00 61.16 74 ARG A CA 1
ATOM 566 C C . ARG A 1 74 ? -30.627 7.025 26.019 1.00 61.16 74 ARG A C 1
ATOM 568 O O . ARG A 1 74 ? -31.648 7.686 26.197 1.00 61.16 74 ARG A O 1
ATOM 575 N N . ILE A 1 75 ? -30.251 6.047 26.836 1.00 60.97 75 ILE A N 1
ATOM 576 C CA . ILE A 1 75 ? -30.825 5.901 28.172 1.00 60.97 75 IL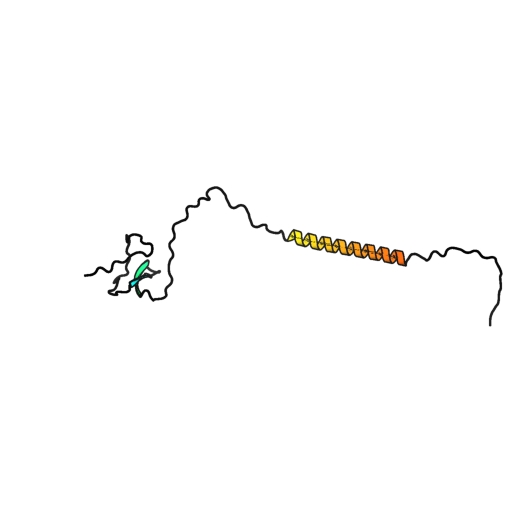E A CA 1
ATOM 577 C C . ILE A 1 75 ? -30.443 7.178 28.919 1.00 60.97 75 ILE A C 1
ATOM 579 O O . ILE A 1 75 ? -29.269 7.438 29.173 1.00 60.97 75 ILE A O 1
ATOM 583 N N . SER A 1 76 ? -31.440 8.025 29.168 1.00 60.88 76 SER A N 1
ATOM 584 C CA . SER A 1 76 ? -31.265 9.271 29.901 1.00 60.88 76 SER A CA 1
ATOM 585 C C . SER A 1 76 ? -30.806 8.930 31.312 1.00 60.88 76 SER A C 1
ATOM 587 O O . SER A 1 76 ? -31.565 8.372 32.104 1.00 60.88 76 SER A O 1
ATOM 589 N N . THR A 1 77 ? -29.561 9.274 31.631 1.00 62.47 77 THR A N 1
ATOM 590 C CA . THR A 1 77 ? -28.934 9.079 32.945 1.00 62.47 77 THR A CA 1
ATOM 591 C C . THR A 1 77 ? -29.780 9.670 34.085 1.00 62.47 77 THR A C 1
ATOM 593 O O . THR A 1 77 ? -29.699 9.204 35.218 1.00 62.47 77 THR A O 1
ATOM 596 N N . GLY A 1 78 ? -30.662 10.635 33.784 1.00 61.16 78 GLY A N 1
ATOM 597 C CA . GLY A 1 78 ? -31.611 11.214 34.740 1.00 61.16 78 GLY A CA 1
ATOM 598 C C . GLY A 1 78 ? -32.700 10.252 35.235 1.00 61.16 78 GLY A C 1
ATOM 599 O O . GLY A 1 78 ? -33.156 10.394 36.366 1.00 61.16 78 GLY A O 1
ATOM 600 N N . GLY A 1 79 ? -33.083 9.238 34.449 1.00 61.31 79 GLY A N 1
ATOM 601 C CA . GLY A 1 79 ? -34.091 8.253 34.864 1.00 61.31 79 GLY A CA 1
ATOM 602 C C . GLY A 1 79 ? -33.592 7.325 35.974 1.00 61.31 79 GLY A C 1
ATOM 603 O O . GLY A 1 79 ? -34.321 7.024 36.914 1.00 61.31 79 GLY A O 1
ATOM 604 N N . VAL A 1 80 ? -32.318 6.931 35.910 1.00 69.88 80 VAL A N 1
ATOM 605 C CA . VAL A 1 80 ? -31.705 6.027 36.896 1.00 69.88 80 VAL A CA 1
ATOM 606 C C . VAL A 1 80 ? -31.539 6.723 38.249 1.00 69.88 80 VAL A C 1
ATOM 608 O O . VAL A 1 80 ? -31.847 6.138 39.283 1.00 69.88 80 VAL A O 1
ATOM 611 N N . VAL A 1 81 ? -31.134 7.997 38.252 1.00 75.88 81 VAL A N 1
ATOM 612 C CA . VAL A 1 81 ? -30.978 8.790 39.484 1.00 75.88 81 VAL A CA 1
ATOM 613 C C . VAL A 1 81 ? -32.324 9.012 40.178 1.00 75.88 81 VAL A C 1
ATOM 615 O O . VAL A 1 81 ? -32.414 8.865 41.396 1.00 75.88 81 VAL A O 1
ATOM 618 N N . GLY A 1 82 ? -33.386 9.289 39.413 1.00 76.38 82 GLY A N 1
ATOM 619 C CA . GLY A 1 82 ? -34.739 9.427 39.954 1.00 76.38 82 GLY A CA 1
ATOM 620 C C . GLY A 1 82 ? -35.222 8.157 40.659 1.00 76.38 82 GLY A C 1
ATOM 621 O O . GLY A 1 82 ? -35.686 8.232 41.792 1.00 76.38 82 GLY A O 1
ATOM 622 N N . ILE A 1 83 ? -35.030 6.988 40.037 1.00 84.62 83 ILE A N 1
ATOM 623 C CA . ILE A 1 83 ? -35.425 5.696 40.622 1.00 84.62 83 ILE A CA 1
ATOM 624 C C . ILE A 1 83 ? -34.677 5.438 41.937 1.00 84.62 83 ILE A C 1
ATOM 626 O O . ILE A 1 83 ? -35.303 5.068 42.928 1.00 84.62 83 ILE A O 1
ATOM 630 N N . VAL A 1 84 ? -33.362 5.681 41.981 1.00 87.56 84 VAL A N 1
ATOM 631 C CA . VAL A 1 84 ? -32.563 5.479 43.202 1.00 87.56 84 VAL A CA 1
ATOM 632 C C . VAL A 1 84 ? -33.034 6.403 44.327 1.00 87.56 84 VAL A C 1
ATOM 634 O O . VAL A 1 84 ? -33.248 5.937 45.445 1.00 87.56 84 VAL A O 1
ATOM 637 N N . ILE A 1 85 ? -33.262 7.689 44.045 1.00 90.00 85 ILE A N 1
ATOM 638 C CA . ILE A 1 85 ? -33.744 8.643 45.056 1.00 90.00 85 ILE A CA 1
ATOM 639 C C . ILE A 1 85 ? -35.140 8.245 45.549 1.00 90.00 85 ILE A C 1
ATOM 641 O O . ILE A 1 85 ? -35.371 8.221 46.757 1.00 90.00 85 ILE A O 1
ATOM 645 N N . SER A 1 86 ? -36.056 7.870 44.652 1.00 88.06 86 SER A N 1
ATOM 646 C CA . SER A 1 86 ? -37.403 7.429 45.031 1.00 88.06 86 SER A CA 1
ATOM 647 C C . SER A 1 86 ? -37.385 6.180 45.913 1.00 88.06 86 SER A C 1
ATOM 649 O O . SER A 1 86 ? -38.120 6.126 46.897 1.00 88.06 86 SER A O 1
ATOM 651 N N . VAL A 1 87 ? -36.525 5.202 45.614 1.00 94.50 87 VAL A N 1
ATOM 652 C CA . VAL A 1 87 ? -36.373 3.993 46.438 1.00 94.50 87 VAL A CA 1
ATOM 653 C C . VAL A 1 87 ? -35.796 4.338 47.811 1.00 94.50 87 VAL A C 1
ATOM 655 O O . VAL A 1 87 ? -36.333 3.888 48.821 1.00 94.50 87 VAL A O 1
ATOM 658 N N . MET A 1 88 ? -34.763 5.184 47.879 1.00 93.56 88 MET A N 1
ATOM 659 C CA . MET A 1 88 ? -34.174 5.600 49.157 1.00 93.56 88 MET A CA 1
ATOM 660 C C . MET A 1 88 ? -35.180 6.356 50.031 1.00 93.56 88 MET A C 1
ATOM 662 O O . MET A 1 88 ? -35.276 6.079 51.223 1.00 93.56 88 MET A O 1
ATOM 666 N N . VAL A 1 89 ? -35.975 7.258 49.447 1.00 95.75 89 VAL A N 1
ATOM 667 C CA . VAL A 1 89 ? -37.035 7.984 50.166 1.00 95.75 89 VAL A CA 1
ATOM 668 C C . VAL A 1 89 ? -38.144 7.037 50.632 1.00 95.75 89 VAL A C 1
ATOM 670 O O . VAL A 1 89 ? -38.611 7.145 51.763 1.00 95.75 89 VAL A O 1
ATOM 673 N N . ALA A 1 90 ? -38.554 6.071 49.808 1.00 95.81 90 ALA A N 1
ATOM 674 C CA . ALA A 1 90 ? -39.556 5.089 50.215 1.00 95.81 90 ALA A CA 1
ATOM 675 C C . ALA A 1 90 ? -39.063 4.232 51.393 1.00 95.81 90 ALA A C 1
ATOM 677 O O . ALA A 1 90 ? -39.796 4.033 52.360 1.00 95.81 90 ALA A O 1
ATOM 678 N N . VAL A 1 91 ? -37.809 3.771 51.354 1.00 96.00 91 VAL A N 1
ATOM 679 C CA . VAL A 1 91 ? -37.210 2.967 52.431 1.00 96.00 91 VAL A CA 1
ATOM 680 C C . VAL A 1 91 ? -37.095 3.768 53.728 1.00 96.00 91 VAL A C 1
ATOM 682 O O . VAL A 1 91 ? -37.433 3.243 54.789 1.00 96.00 91 VAL A O 1
ATOM 685 N N . THR A 1 92 ? -36.671 5.034 53.674 1.00 95.81 92 THR A N 1
ATOM 686 C CA . THR A 1 92 ? -36.561 5.872 54.880 1.00 95.81 92 THR A CA 1
ATOM 687 C C . THR A 1 92 ? -37.925 6.158 55.502 1.00 95.81 92 THR A C 1
ATOM 689 O O . THR A 1 92 ? -38.068 6.056 56.722 1.00 95.81 92 THR A O 1
ATOM 692 N N . VAL A 1 93 ? -38.949 6.438 54.688 1.00 96.62 93 VAL A N 1
ATOM 693 C CA . VAL A 1 93 ? -40.327 6.629 55.163 1.00 96.62 93 VAL A CA 1
ATOM 694 C C . VAL A 1 93 ? -40.870 5.344 55.788 1.00 96.62 93 VAL A C 1
ATOM 696 O O . VAL A 1 93 ? -41.397 5.386 56.898 1.00 96.62 93 VAL A O 1
ATOM 699 N N . LEU A 1 94 ? -40.699 4.192 55.134 1.00 96.12 94 LEU A N 1
ATOM 700 C CA . LEU A 1 94 ? -41.138 2.902 55.674 1.00 96.12 94 LEU A CA 1
ATOM 701 C C . LEU A 1 94 ? -40.435 2.571 56.995 1.00 96.12 94 LEU A C 1
ATOM 703 O O . LEU A 1 94 ? -41.099 2.189 57.956 1.00 96.12 94 LEU A O 1
ATOM 707 N N . ALA A 1 95 ? -39.119 2.775 57.083 1.00 95.31 95 ALA A N 1
ATOM 708 C CA . ALA A 1 95 ? -38.365 2.557 5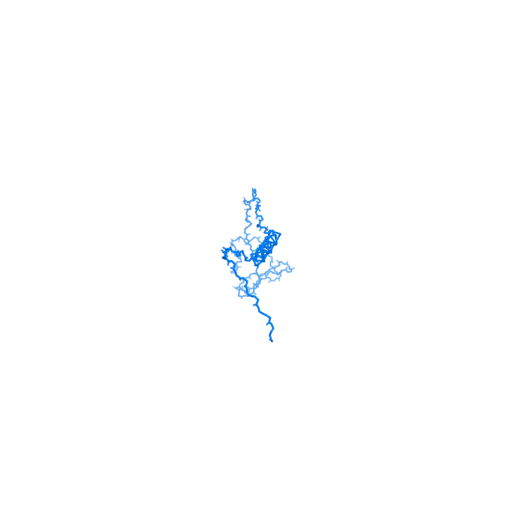8.314 1.00 95.31 95 ALA A CA 1
ATOM 709 C C . ALA A 1 95 ? -38.843 3.475 59.450 1.00 95.31 95 ALA A C 1
ATOM 711 O O . ALA A 1 95 ? -39.008 3.015 60.577 1.00 95.31 95 ALA A O 1
ATOM 712 N N . PHE A 1 96 ? -39.128 4.749 59.162 1.00 95.44 96 PHE A N 1
ATOM 713 C CA . PHE A 1 96 ? -39.666 5.689 60.146 1.00 95.44 96 PHE A CA 1
ATOM 714 C C . PHE A 1 96 ? -41.080 5.307 60.612 1.00 95.44 96 PHE A C 1
ATOM 716 O O . PHE A 1 96 ? -41.374 5.338 61.809 1.00 95.44 96 PHE A O 1
ATOM 723 N N . LEU A 1 97 ? -41.958 4.888 59.697 1.00 95.06 97 LEU A N 1
ATOM 724 C CA . LEU A 1 97 ? -43.297 4.396 60.036 1.00 95.06 97 LEU A CA 1
ATOM 725 C C . LEU A 1 97 ? -43.230 3.126 60.891 1.00 95.06 97 LEU A C 1
ATOM 727 O O . LEU A 1 97 ? -43.930 3.025 61.895 1.00 95.06 97 LEU A O 1
ATOM 731 N N . VAL A 1 98 ? -42.347 2.186 60.551 1.00 94.81 98 VAL A N 1
ATOM 732 C CA . VAL A 1 98 ? -42.113 0.978 61.354 1.00 94.81 98 VAL A CA 1
ATOM 733 C C . VAL A 1 98 ? -41.541 1.338 62.721 1.00 94.81 98 VAL A C 1
ATOM 735 O O . VAL A 1 98 ? -42.004 0.808 63.726 1.00 94.81 98 VAL A O 1
ATOM 738 N N . TYR A 1 99 ? -40.579 2.260 62.786 1.00 94.06 99 TYR A N 1
ATOM 739 C CA . TYR A 1 99 ? -39.986 2.716 64.040 1.00 94.06 99 TYR A CA 1
ATOM 740 C C . TYR A 1 99 ? -41.031 3.358 64.954 1.00 94.06 99 TYR A C 1
ATOM 742 O O . TYR A 1 99 ? -41.143 2.985 66.118 1.00 94.06 99 TYR A O 1
ATOM 750 N N . THR A 1 100 ? -41.834 4.283 64.429 1.00 91.19 100 THR A N 1
ATOM 751 C CA . THR A 1 100 ? -42.890 4.961 65.195 1.00 91.19 100 THR A CA 1
ATOM 752 C C . THR A 1 100 ? -44.010 4.008 65.592 1.00 91.19 100 THR A C 1
ATOM 754 O O . THR A 1 100 ? -44.481 4.075 66.726 1.00 91.19 100 THR A O 1
ATOM 757 N N . TYR A 1 101 ? -44.399 3.076 64.720 1.00 90.38 101 TYR A N 1
ATOM 758 C CA . TYR A 1 101 ? -45.342 2.011 65.051 1.00 90.38 101 TYR A CA 1
ATOM 759 C C . TYR A 1 101 ? -44.792 1.116 66.166 1.00 90.38 101 TYR A C 1
ATOM 761 O O . TYR A 1 101 ? -45.451 0.938 67.187 1.00 90.38 101 TYR A O 1
ATOM 769 N N . ALA A 1 102 ? -43.557 0.627 66.034 1.00 87.81 102 ALA A N 1
ATOM 770 C CA . ALA A 1 102 ? -42.898 -0.199 67.039 1.00 87.81 102 ALA A CA 1
ATOM 771 C C . ALA A 1 102 ? -42.748 0.552 68.372 1.00 87.81 102 ALA A C 1
ATOM 773 O O . ALA A 1 102 ? -43.100 0.016 69.420 1.00 87.81 102 ALA A O 1
ATOM 774 N N . PHE A 1 103 ? -42.317 1.813 68.348 1.00 81.94 103 PHE A N 1
ATOM 775 C CA . PHE A 1 103 ? -42.216 2.669 69.529 1.00 81.94 103 PHE A CA 1
ATOM 776 C C . PHE A 1 103 ? -43.584 2.884 70.189 1.00 81.94 103 PHE A C 1
ATOM 778 O O . PHE A 1 103 ? -43.713 2.727 71.399 1.00 81.94 103 PHE A O 1
ATOM 785 N N . LYS A 1 104 ? -44.637 3.137 69.403 1.00 78.38 104 LYS A N 1
ATOM 786 C CA . LYS A 1 104 ? -46.008 3.311 69.903 1.00 78.38 104 LYS A CA 1
ATOM 787 C C . LYS A 1 104 ? -46.601 2.014 70.461 1.00 78.38 104 LYS A C 1
ATOM 789 O O . LYS A 1 104 ? -47.311 2.063 71.460 1.00 78.38 104 LYS A O 1
ATOM 794 N N . THR A 1 105 ? -46.294 0.856 69.868 1.00 70.50 105 THR A N 1
ATOM 795 C CA . THR A 1 105 ? -46.693 -0.456 70.415 1.00 70.50 105 THR A CA 1
ATOM 796 C C . THR A 1 105 ? -45.953 -0.796 71.705 1.00 70.50 105 THR A C 1
ATOM 798 O O . THR A 1 105 ? -46.564 -1.348 72.613 1.00 70.50 105 THR A O 1
ATOM 801 N N . ARG A 1 106 ? -44.677 -0.404 71.828 1.00 67.94 106 ARG A N 1
ATOM 802 C CA . ARG A 1 106 ? -43.887 -0.545 73.061 1.00 67.94 106 ARG A CA 1
ATOM 803 C C . ARG A 1 106 ? -44.334 0.431 74.153 1.00 67.94 106 ARG A C 1
ATOM 805 O O . ARG A 1 106 ? -44.263 0.092 75.324 1.00 67.94 106 ARG A O 1
ATOM 812 N N . ALA A 1 107 ? -44.822 1.612 73.771 1.00 62.78 107 ALA A N 1
ATOM 813 C CA . ALA A 1 107 ? -45.340 2.635 74.679 1.00 62.78 107 ALA A CA 1
ATOM 814 C C . ALA A 1 107 ? -46.811 2.426 75.090 1.00 62.78 107 ALA A C 1
ATOM 816 O O . ALA A 1 107 ? -47.341 3.227 75.860 1.00 62.78 107 ALA A O 1
ATOM 817 N N . ARG A 1 108 ? -47.502 1.387 74.594 1.00 58.91 108 ARG A N 1
ATOM 818 C CA . ARG A 1 108 ? -48.866 1.071 75.043 1.00 58.91 108 ARG A CA 1
ATOM 819 C C . ARG A 1 108 ? -48.784 0.478 76.463 1.00 58.91 108 ARG A C 1
ATOM 821 O O . ARG A 1 108 ? -48.222 -0.606 76.604 1.00 58.91 108 ARG A O 1
ATOM 828 N N . PRO A 1 109 ? -49.332 1.130 77.508 1.00 54.72 109 PRO A N 1
ATOM 829 C CA . PRO A 1 109 ? -49.337 0.561 78.852 1.00 54.72 109 PRO A CA 1
ATOM 830 C C . PRO A 1 109 ? -50.188 -0.711 78.856 1.00 54.72 109 PRO A C 1
ATOM 832 O O . PRO A 1 109 ? -51.246 -0.753 78.219 1.00 54.72 109 PRO A O 1
ATOM 835 N N . SER A 1 110 ? -49.731 -1.742 79.570 1.00 47.56 110 SER A N 1
ATOM 836 C CA . SER A 1 110 ? -50.498 -2.968 79.800 1.00 47.56 110 SER A CA 1
ATOM 837 C C . SER A 1 110 ? -51.862 -2.616 80.403 1.00 47.56 110 SER A C 1
ATOM 839 O O . SER A 1 110 ? -51.944 -2.003 81.466 1.00 47.56 110 SER A O 1
ATOM 841 N N . ARG A 1 111 ? -52.949 -2.963 79.705 1.00 46.56 111 ARG A N 1
ATOM 842 C CA . ARG A 1 111 ? -54.317 -2.822 80.212 1.00 46.56 111 ARG A CA 1
ATOM 843 C C . ARG A 1 111 ? -54.608 -4.031 81.099 1.00 46.56 111 ARG A C 1
ATOM 845 O O . ARG A 1 111 ? -55.066 -5.051 80.596 1.00 46.56 111 ARG A O 1
ATOM 852 N N . THR A 1 112 ? -54.335 -3.930 82.397 1.00 49.19 112 THR A N 1
ATOM 853 C CA . THR A 1 112 ? -54.766 -4.936 83.380 1.00 49.19 112 THR A CA 1
ATOM 854 C C . THR A 1 112 ? -56.296 -4.911 83.476 1.00 49.19 112 THR A C 1
ATOM 856 O O . THR A 1 112 ? -56.878 -3.888 83.834 1.00 49.19 112 THR A O 1
ATOM 859 N N . SER A 1 113 ? -56.965 -6.007 83.105 1.00 41.38 113 SER A N 1
ATOM 860 C CA . SER A 1 113 ? -58.405 -6.199 83.316 1.00 41.38 113 SER A CA 1
ATOM 861 C C .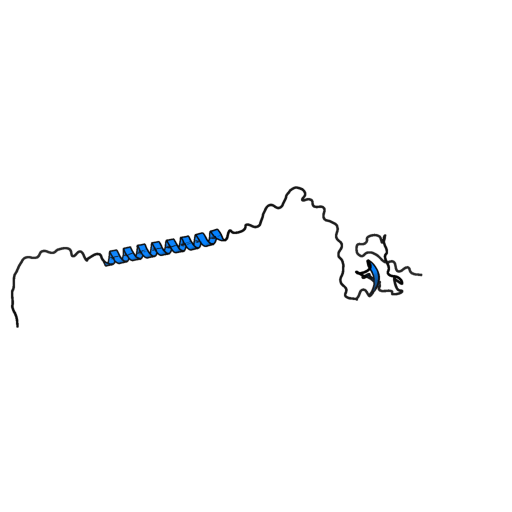 SER A 1 113 ? -58.682 -6.606 84.767 1.00 41.38 113 SER A C 1
ATOM 863 O O . SER A 1 113 ? -57.993 -7.463 85.311 1.00 41.38 113 SER A O 1
ATOM 865 N N . HIS A 1 114 ? -59.689 -5.976 85.366 1.00 44.16 114 HIS A N 1
ATOM 866 C CA . HIS A 1 114 ? -60.103 -6.078 86.766 1.00 44.16 114 HIS A CA 1
ATOM 867 C C . HIS A 1 114 ? -60.444 -7.501 87.251 1.00 44.16 114 HIS A C 1
ATOM 869 O O . HIS A 1 114 ? -61.164 -8.226 86.571 1.00 44.16 114 HIS A O 1
ATOM 875 N N . THR A 1 115 ? -60.105 -7.792 88.512 1.00 39.00 115 THR A N 1
ATOM 876 C CA . THR A 1 115 ? -60.971 -8.582 89.407 1.00 39.00 115 THR A CA 1
ATOM 877 C C . THR A 1 115 ? -61.061 -7.843 90.737 1.00 39.00 115 THR A C 1
ATOM 879 O O . THR A 1 115 ? -60.075 -7.721 91.457 1.00 39.00 115 THR A O 1
ATOM 882 N N . GLN A 1 116 ? -62.237 -7.284 91.017 1.00 46.19 116 GLN A N 1
ATOM 883 C CA . GLN A 1 116 ? -62.621 -6.789 92.333 1.00 46.19 116 GLN A CA 1
ATOM 884 C C . GLN A 1 116 ? -62.859 -8.017 93.215 1.00 46.19 116 GLN A C 1
ATOM 886 O O . GLN A 1 116 ? -63.735 -8.823 92.907 1.00 46.19 116 GLN A O 1
ATOM 891 N N . ILE A 1 117 ? -62.056 -8.176 94.265 1.00 50.53 117 ILE A N 1
ATOM 892 C CA . ILE A 1 117 ? -62.321 -9.119 95.350 1.00 50.53 117 ILE A CA 1
ATOM 893 C C . ILE A 1 117 ? -62.298 -8.316 96.647 1.00 50.53 117 ILE A C 1
ATOM 895 O O . ILE A 1 117 ? -61.489 -7.409 96.828 1.00 50.53 117 ILE A O 1
ATOM 899 N N . ASP A 1 118 ? -63.299 -8.645 97.443 1.00 43.53 118 ASP A N 1
ATOM 900 C CA . ASP A 1 118 ? -63.784 -8.071 98.684 1.00 43.53 118 ASP A CA 1
ATOM 901 C C . ASP A 1 118 ? -62.701 -7.691 99.705 1.00 43.53 118 ASP A C 1
ATOM 903 O O . ASP A 1 118 ? -61.613 -8.266 99.745 1.00 43.53 118 ASP A O 1
ATOM 907 N N . GLY A 1 119 ? -63.012 -6.687 100.522 1.00 51.59 119 GLY A N 1
ATOM 908 C CA . GLY A 1 119 ? -62.050 -6.029 101.396 1.00 51.59 119 GLY A CA 1
ATOM 909 C C . GLY A 1 119 ? -61.548 -6.887 102.554 1.00 51.59 119 GLY A C 1
ATOM 910 O O . GLY A 1 119 ? -62.285 -7.684 103.119 1.00 51.59 119 GLY A O 1
ATOM 911 N N . THR A 1 120 ? -60.310 -6.639 102.985 1.00 40.41 120 THR A N 1
ATOM 912 C CA . THR A 1 120 ? -59.920 -6.686 104.403 1.00 40.41 120 THR A CA 1
ATOM 913 C C . THR A 1 120 ? -58.631 -5.885 104.598 1.00 40.41 120 THR A C 1
ATOM 915 O O . THR A 1 120 ? -57.620 -6.132 103.945 1.00 40.41 120 THR A O 1
ATOM 918 N N . THR A 1 121 ? -58.681 -4.898 105.485 1.00 39.62 121 THR A N 1
ATOM 919 C CA . THR A 1 121 ? -57.548 -4.122 105.998 1.00 39.62 121 THR A CA 1
ATOM 920 C C . THR A 1 121 ? -56.716 -4.996 106.934 1.00 39.62 121 THR A C 1
ATOM 922 O O . THR A 1 121 ? -57.292 -5.571 107.852 1.00 39.62 121 THR A O 1
ATOM 925 N N . ILE A 1 122 ? -55.390 -5.039 106.778 1.00 40.22 122 ILE A N 1
ATOM 926 C CA . ILE A 1 122 ? -54.474 -5.358 107.886 1.00 40.22 122 ILE A CA 1
ATOM 927 C C . ILE A 1 122 ? -53.283 -4.393 107.810 1.00 40.22 122 ILE A C 1
ATOM 929 O O . ILE A 1 122 ? -52.455 -4.471 106.904 1.00 40.22 122 ILE A O 1
ATOM 933 N N . GLU A 1 123 ? -53.247 -3.451 108.756 1.00 38.88 123 GLU A N 1
ATOM 934 C CA . GLU A 1 123 ? -52.034 -2.750 109.186 1.00 38.88 123 GLU A CA 1
ATOM 935 C C . GLU A 1 123 ? -51.009 -3.764 109.703 1.00 38.88 123 GLU A C 1
ATOM 937 O O . GLU A 1 123 ? -51.409 -4.709 110.367 1.00 38.88 123 GLU A O 1
ATOM 942 N N . TYR A 1 124 ? -49.708 -3.523 109.516 1.00 38.53 124 TYR A N 1
ATOM 943 C CA . TYR A 1 124 ? -48.767 -3.586 110.640 1.00 38.53 124 TYR A CA 1
ATOM 944 C C . TYR A 1 124 ? -47.511 -2.750 110.366 1.00 38.53 124 TYR A C 1
ATOM 946 O O . TYR A 1 124 ? -46.903 -2.797 109.297 1.00 38.53 124 TYR A O 1
ATOM 954 N N . SER A 1 125 ? -47.179 -1.964 111.385 1.00 37.44 125 SER A N 1
ATOM 955 C CA . SER A 1 125 ? -46.030 -1.079 111.540 1.00 37.44 125 SER A CA 1
ATOM 956 C C . SER A 1 125 ? -44.732 -1.846 111.831 1.00 37.44 125 SER A C 1
ATOM 958 O O . SER A 1 125 ? -44.750 -2.817 112.580 1.00 37.44 125 SER A O 1
ATOM 960 N N . SER A 1 126 ? -43.630 -1.328 111.277 1.00 38.97 126 SER A N 1
ATOM 961 C CA . SER A 1 126 ? -42.256 -1.242 111.816 1.00 38.97 126 SER A CA 1
ATOM 962 C C . SER A 1 126 ? -41.698 -2.347 112.732 1.00 38.97 126 SER A C 1
ATOM 964 O O . SER A 1 126 ? -42.113 -2.475 113.885 1.00 38.97 126 SER A O 1
ATOM 966 N N . ALA A 1 127 ? -40.581 -2.932 112.291 1.00 38.03 127 ALA A N 1
ATOM 967 C CA . ALA A 1 127 ? -39.326 -2.989 113.047 1.00 38.03 127 ALA A CA 1
ATOM 968 C C . ALA A 1 127 ? -38.150 -2.891 112.063 1.00 38.03 127 ALA A C 1
ATOM 970 O O . ALA A 1 127 ? -38.270 -3.488 110.968 1.00 38.03 127 ALA A O 1
#

Organism: Cherax quadricarinatus (NCBI:txid27406)

Secondary structure (DSSP, 8-state):
--------TT--------BPTT-S-S-SSEEEEE-TTT--EEEEETTS--------PPPP-TTTT-----------HHHHHHHHHHHHHHHHHHHHHHHHHHHHHHTS---PPP-------------

InterPro domains:
  IPR001304 C-type lectin-like [PF00059] (3-56)
  IPR001304 C-type lectin-like [PS50041] (1-55)
  IPR016186 C-type lectin-like/link domain superfamily [G3DSA:3.10.100.10] (1-60)
  IPR016187 C-type lectin fold [SSF56436] (4-62)
  IPR018378 C-type lectin, conserved site [PS00615] (31-54)
  IPR050111 C-type lectin and snaclec domain-containing protein [PTHR22803] (3-58)

Sequence (127 aa):
MSETAYVWSDGTGLDYINWETGEPGNDTQSCVEMLTNKGTWVDVACTTKQSYLCKTKKIPNKYTTLSPTSKPGRISTGGVVGIVISVMVAVTVLAFLVYTYAFKTRARPSRTSHTQIDGTTIEYSSA

Foldseek 3Di:
DDPPDDADPVRDDPPDAFADVPDDDPDDQWDWDADPVPRHIYTDHPPDDDDDDDDDDDDPPPPPPDDPPDDPDDPPPVVVVVVVVVVVVVVVVVVVVVVVVVVVVVVDPDDDDDDDDDDDDDDDDDD

Radius of gyration: 48.39 Å; chains: 1; bounding box: 79×23×141 Å